Protein AF-D3Z1T8-F1 (afdb_monomer_lite)

InterPro domains:
  IPR011990 Tetratricopeptide-like helical domain superfamily [G3DSA:1.25.40.10] (44-116)
  IPR011990 Tetratricopeptide-like helical domain superfamily [SSF48452] (59-114)
  IPR019734 Tetratricopeptide repeat [PS50005] (59-92)
  IPR052658 Tetratricopeptide repeat-containing protein [PTHR15544] (3-116)

Foldseek 3Di:
DDDDDPPPPPPPDPDVVVVVVVVVVVVVVVVVPPPCPVPVVVVVVVVVVVVLVVLLVQLVVLQVVLVVCVVVVVLVVSLVSLVVSCVSPVPDPVSVVVNVVSVVVVVVVPPVVVPD

Structure (mmCIF, N/CA/C/O backbone):
data_AF-D3Z1T8-F1
#
_entry.id   AF-D3Z1T8-F1
#
loop_
_atom_site.group_PDB
_atom_site.id
_atom_site.type_symbol
_atom_site.label_atom_id
_atom_site.label_alt_id
_atom_site.label_comp_id
_atom_site.label_asym_id
_atom_site.label_entity_id
_atom_site.label_seq_id
_atom_site.pdbx_PDB_ins_code
_atom_site.Cartn_x
_atom_site.Cartn_y
_atom_site.Cartn_z
_atom_site.occupancy
_atom_site.B_iso_or_equiv
_atom_site.auth_seq_id
_atom_site.auth_comp_id
_atom_site.auth_asym_id
_atom_site.auth_atom_id
_atom_site.pdbx_PDB_model_num
ATOM 1 N N . MET A 1 1 ? -14.008 -36.337 31.245 1.00 48.38 1 MET A N 1
ATOM 2 C CA . MET A 1 1 ? -14.680 -35.022 31.165 1.00 48.38 1 MET A CA 1
ATOM 3 C C . MET A 1 1 ? -15.037 -34.591 32.579 1.00 48.38 1 MET A C 1
ATOM 5 O O . MET A 1 1 ? -15.851 -35.259 33.199 1.00 48.38 1 MET A O 1
ATOM 9 N N . ALA A 1 2 ? -14.378 -33.568 33.126 1.00 51.81 2 ALA A N 1
ATOM 10 C CA . ALA A 1 2 ? -14.682 -33.057 34.464 1.00 51.81 2 ALA A CA 1
ATOM 11 C C . ALA A 1 2 ? -15.662 -31.882 34.343 1.00 51.81 2 ALA A C 1
ATOM 13 O O . ALA A 1 2 ? -15.333 -30.862 33.743 1.00 51.81 2 ALA A O 1
ATOM 14 N N . SER A 1 3 ? -16.874 -32.035 34.873 1.00 56.19 3 SER A N 1
ATOM 15 C CA . SER A 1 3 ? -17.867 -30.963 34.952 1.00 56.19 3 SER A CA 1
ATOM 16 C C . SER A 1 3 ? -17.654 -30.158 36.233 1.00 56.19 3 SER A C 1
ATOM 18 O O . SER A 1 3 ? -17.830 -30.684 37.334 1.00 56.19 3 SER A O 1
ATOM 20 N N . PHE A 1 4 ? -17.308 -28.880 36.105 1.00 52.75 4 PHE A N 1
ATOM 21 C CA . PHE A 1 4 ? -17.314 -27.950 37.230 1.00 52.75 4 PHE A CA 1
ATOM 22 C C . PHE A 1 4 ? -18.750 -27.493 37.495 1.00 52.75 4 PHE A C 1
ATOM 24 O O . PHE A 1 4 ? -19.310 -26.689 36.757 1.00 52.75 4 PHE A O 1
ATOM 31 N N . GLY A 1 5 ? -19.364 -28.034 38.547 1.00 62.56 5 GLY A N 1
ATOM 32 C CA . GLY A 1 5 ? -20.648 -27.557 39.049 1.00 62.56 5 GLY A CA 1
ATOM 33 C C . GLY A 1 5 ? -20.426 -26.418 40.034 1.00 62.56 5 GLY A C 1
ATOM 34 O O . GLY A 1 5 ? -19.901 -26.646 41.125 1.00 62.56 5 GLY A O 1
ATOM 35 N N . TRP A 1 6 ? -20.835 -25.199 39.682 1.00 66.38 6 TRP A N 1
ATOM 36 C CA . TRP A 1 6 ? -20.937 -24.102 40.644 1.00 66.38 6 TRP A CA 1
ATOM 37 C C . TRP A 1 6 ? -21.966 -24.477 41.716 1.00 66.38 6 TRP A C 1
ATOM 39 O O . TRP A 1 6 ? -23.174 -24.312 41.539 1.00 66.38 6 TRP A O 1
ATOM 49 N N . LYS A 1 7 ? -21.496 -25.024 42.842 1.00 65.56 7 LYS A N 1
ATOM 50 C CA . LYS A 1 7 ? -22.326 -25.230 44.030 1.00 65.56 7 LYS A CA 1
ATOM 51 C C . LYS A 1 7 ? -22.727 -23.857 44.560 1.00 65.56 7 LYS A C 1
ATOM 53 O O . LYS A 1 7 ? -21.959 -23.214 45.269 1.00 65.56 7 LYS A O 1
ATOM 58 N N . ARG A 1 8 ? -23.934 -23.403 44.216 1.00 65.12 8 ARG A N 1
ATOM 59 C CA . ARG A 1 8 ? -24.526 -22.215 44.833 1.00 65.12 8 ARG A CA 1
ATOM 60 C C . ARG A 1 8 ? -24.718 -22.492 46.326 1.00 65.12 8 ARG A C 1
ATOM 62 O O . ARG A 1 8 ? -25.522 -23.341 46.705 1.00 65.12 8 ARG A O 1
ATOM 69 N N . ARG A 1 9 ? -23.962 -21.782 47.167 1.00 58.97 9 ARG A N 1
ATOM 70 C CA . ARG A 1 9 ? -24.149 -21.705 48.623 1.00 58.97 9 ARG A CA 1
ATOM 71 C C . ARG A 1 9 ? -25.405 -20.875 48.905 1.00 58.97 9 ARG A C 1
ATOM 73 O O . ARG A 1 9 ? -25.331 -19.704 49.248 1.00 58.97 9 ARG A O 1
ATOM 80 N N . ILE A 1 10 ? -26.577 -21.457 48.672 1.00 54.22 10 ILE A N 1
ATOM 81 C CA . ILE A 1 10 ? -27.859 -20.833 49.015 1.00 54.22 10 ILE A CA 1
ATOM 82 C C . ILE A 1 10 ? -28.083 -21.089 50.507 1.00 54.22 10 ILE A C 1
ATOM 84 O O . ILE A 1 10 ? -28.284 -22.233 50.904 1.00 54.22 10 ILE A O 1
ATOM 88 N N . GLY A 1 11 ? -28.002 -20.038 51.326 1.00 57.88 11 GLY A N 1
ATOM 89 C CA . GLY A 1 11 ? -28.337 -20.091 52.755 1.00 57.88 11 GLY A CA 1
ATOM 90 C C . GLY A 1 11 ? -27.230 -19.675 53.726 1.00 57.88 11 GLY A C 1
ATOM 91 O O . GLY A 1 11 ? -27.482 -19.631 54.929 1.00 57.88 11 GLY A O 1
ATOM 92 N N . GLU A 1 12 ? -26.030 -19.332 53.249 1.00 57.84 12 GLU A N 1
ATOM 93 C CA . GLU A 1 12 ? -25.062 -18.634 54.099 1.00 57.84 12 GLU A CA 1
ATOM 94 C C . GLU A 1 12 ? -25.574 -17.206 54.276 1.00 57.84 12 GLU A C 1
ATOM 96 O O . GLU A 1 12 ? -25.815 -16.498 53.299 1.00 57.84 12 GLU A O 1
ATOM 101 N N . LYS A 1 13 ? -25.891 -16.849 55.521 1.00 61.03 13 LYS A N 1
ATOM 102 C CA . LYS A 1 13 ? -26.580 -15.613 55.888 1.00 61.03 13 LYS A CA 1
ATOM 103 C C . LYS A 1 13 ? -25.718 -14.427 55.454 1.00 61.03 13 LYS A C 1
ATOM 105 O O . LYS A 1 13 ? -24.868 -13.986 56.218 1.00 61.03 13 LYS A O 1
ATOM 110 N N . VAL A 1 14 ? -25.936 -13.913 54.243 1.00 59.81 14 VAL A N 1
ATOM 111 C CA . VAL A 1 14 ? -25.482 -12.571 53.882 1.00 59.81 14 VAL A CA 1
ATOM 112 C C . VAL A 1 14 ? -26.149 -11.662 54.900 1.00 59.81 14 VAL A C 1
ATOM 114 O O . VAL A 1 14 ? -27.379 -11.598 54.975 1.00 59.81 14 VAL A O 1
ATOM 117 N N . SER A 1 15 ? -25.345 -11.077 55.782 1.00 63.75 15 SER A N 1
ATOM 118 C CA . SER A 1 15 ? -25.833 -10.214 56.844 1.00 63.75 15 SER A CA 1
ATOM 119 C C . SER A 1 15 ? -26.719 -9.157 56.199 1.00 63.75 15 SER A C 1
ATOM 121 O O . SER A 1 15 ? -26.287 -8.449 55.293 1.00 63.75 15 SER A O 1
ATOM 123 N N . LYS A 1 16 ? -27.972 -9.035 56.643 1.00 63.94 16 LYS A N 1
ATOM 124 C CA . LYS A 1 16 ? -28.885 -8.013 56.111 1.00 63.94 16 LYS A CA 1
ATOM 125 C C . LYS A 1 16 ? -28.249 -6.618 56.185 1.00 63.94 16 LYS A C 1
ATOM 127 O O . LYS A 1 16 ? -28.438 -5.822 55.282 1.00 63.94 16 LYS A O 1
ATOM 132 N N . ALA A 1 17 ? -27.406 -6.399 57.195 1.00 67.38 17 ALA A N 1
ATOM 133 C CA . ALA A 1 17 ? -26.567 -5.218 57.344 1.00 67.38 17 ALA A CA 1
ATOM 134 C C . ALA A 1 17 ? -25.536 -5.030 56.215 1.00 67.38 17 ALA A C 1
ATOM 136 O O . ALA A 1 17 ? -25.413 -3.921 55.721 1.00 67.38 17 ALA A O 1
ATOM 137 N N . THR A 1 18 ? -24.833 -6.074 55.761 1.00 67.19 18 THR A N 1
ATOM 138 C CA . THR A 1 18 ? -23.845 -5.941 54.672 1.00 67.19 18 THR A CA 1
ATOM 139 C C . THR A 1 18 ? -24.521 -5.785 53.314 1.00 67.19 18 THR A C 1
ATOM 141 O O . THR A 1 18 ? -24.029 -5.049 52.470 1.00 67.19 18 THR A O 1
ATOM 144 N N . SER A 1 19 ? -25.681 -6.423 53.114 1.00 67.44 19 SER A N 1
ATOM 145 C CA . SER A 1 19 ? -26.518 -6.178 51.929 1.00 67.44 19 SER A CA 1
ATOM 146 C C . SER A 1 19 ? -27.037 -4.739 51.904 1.00 67.44 19 SER A C 1
ATOM 148 O O . SER A 1 19 ? -26.967 -4.086 50.873 1.00 67.44 19 SER A O 1
ATOM 150 N N . GLN A 1 20 ? -27.509 -4.230 53.046 1.00 70.31 20 GLN A N 1
ATOM 151 C CA . GLN A 1 20 ? -28.002 -2.857 53.169 1.00 70.31 20 GLN A CA 1
ATOM 152 C C . GLN A 1 20 ? -26.884 -1.816 53.064 1.00 70.31 20 GLN A C 1
ATOM 154 O O . GLN A 1 20 ? -27.119 -0.752 52.512 1.00 70.31 20 GLN A O 1
ATOM 159 N N . GLN A 1 21 ? -25.678 -2.111 53.559 1.00 71.44 21 GLN A N 1
ATOM 160 C CA . GLN A 1 21 ? -24.505 -1.252 53.376 1.00 71.44 21 GLN A CA 1
ATOM 161 C C . GLN A 1 21 ? -24.127 -1.143 51.900 1.00 71.44 21 GLN A C 1
ATOM 163 O O . GLN A 1 21 ? -23.946 -0.035 51.417 1.00 71.44 21 GLN A O 1
ATOM 168 N N . PHE A 1 22 ? -24.104 -2.262 51.173 1.00 68.38 22 PHE A N 1
ATOM 169 C CA . PHE A 1 22 ? -23.840 -2.251 49.735 1.00 68.38 22 PHE A CA 1
ATOM 170 C C . PHE A 1 22 ? -24.934 -1.508 48.949 1.00 68.38 22 PHE A C 1
ATOM 172 O O . PHE A 1 22 ? -24.634 -0.748 48.035 1.00 68.38 22 PHE A O 1
ATOM 179 N N . GLU A 1 23 ? -26.206 -1.690 49.319 1.00 67.12 23 GLU A N 1
ATOM 180 C CA . GLU A 1 23 ? -27.327 -0.949 48.723 1.00 67.12 23 GLU A CA 1
ATOM 181 C C . GLU A 1 23 ? -27.271 0.556 49.031 1.00 67.12 23 GLU A C 1
ATOM 183 O O . GLU A 1 23 ? -27.609 1.357 48.165 1.00 67.12 23 GLU A O 1
ATOM 188 N N . ALA A 1 24 ? -26.837 0.946 50.234 1.00 65.56 24 ALA A N 1
ATOM 189 C CA . ALA A 1 24 ? -26.699 2.344 50.635 1.00 65.56 24 ALA A CA 1
ATOM 190 C C . ALA A 1 24 ? -25.496 3.026 49.965 1.00 65.56 24 ALA A C 1
ATOM 192 O O . ALA A 1 24 ? -25.642 4.133 49.458 1.00 65.56 24 ALA A O 1
ATOM 193 N N . GLU A 1 25 ? -24.341 2.357 49.893 1.00 61.91 25 GLU A N 1
ATOM 194 C CA . GLU A 1 25 ? -23.161 2.857 49.172 1.00 61.91 25 GLU A CA 1
ATOM 195 C C . GLU A 1 25 ? -23.441 3.003 47.667 1.00 61.91 25 GLU A C 1
ATOM 197 O O . GLU A 1 25 ? -23.046 3.992 47.059 1.00 61.91 25 GLU A O 1
ATOM 202 N N . ALA A 1 26 ? -24.200 2.077 47.069 1.00 60.38 26 ALA A N 1
ATOM 203 C CA . ALA A 1 26 ? -24.605 2.165 45.664 1.00 60.38 26 ALA A CA 1
ATOM 204 C C . ALA A 1 26 ? -25.691 3.226 45.392 1.00 60.38 26 ALA A C 1
ATOM 206 O O . ALA A 1 26 ? -25.879 3.639 44.245 1.00 60.38 26 ALA A O 1
ATOM 207 N N . ALA A 1 27 ? -26.447 3.637 46.414 1.00 58.69 27 ALA A N 1
ATOM 208 C CA . ALA A 1 27 ? -27.430 4.711 46.299 1.00 58.69 27 ALA A CA 1
ATOM 209 C C . ALA A 1 27 ? -26.770 6.098 46.366 1.00 58.69 27 ALA A C 1
ATOM 211 O O . ALA A 1 27 ? -27.208 6.995 45.653 1.00 58.69 27 ALA A O 1
ATOM 212 N N . ASP A 1 28 ? -25.696 6.250 47.147 1.00 53.09 28 ASP A N 1
ATOM 213 C CA . ASP A 1 28 ? -24.957 7.514 47.299 1.00 53.09 28 ASP A CA 1
ATOM 214 C C . ASP A 1 28 ? -24.170 7.897 46.025 1.00 53.09 28 ASP A C 1
ATOM 216 O O . ASP A 1 28 ? -24.003 9.073 45.714 1.00 53.09 28 ASP A O 1
ATOM 220 N N . GLU A 1 29 ? -23.774 6.919 45.200 1.00 54.31 29 GLU A N 1
ATOM 221 C CA . GLU A 1 29 ? -23.176 7.178 43.875 1.00 54.31 29 GLU A CA 1
ATOM 222 C C . GLU A 1 29 ? -24.199 7.624 42.812 1.00 54.31 29 GLU A C 1
ATOM 224 O O . GLU A 1 29 ? -23.823 8.098 41.735 1.00 54.31 29 GLU A O 1
ATOM 229 N N . LYS A 1 30 ? -25.503 7.479 43.079 1.00 49.69 30 LYS A N 1
ATOM 230 C CA . LYS A 1 30 ? -26.547 7.627 42.055 1.00 49.69 30 LYS A CA 1
ATOM 231 C C . LYS A 1 30 ? -27.025 9.064 41.843 1.00 49.69 30 LYS A C 1
ATOM 233 O O . LYS A 1 30 ? -27.563 9.354 40.778 1.00 49.69 30 LYS A O 1
ATOM 238 N N . ASP A 1 31 ? -26.768 9.965 42.789 1.00 41.94 31 ASP A N 1
ATOM 239 C CA . ASP A 1 31 ? -27.175 11.377 42.699 1.00 41.94 31 ASP A CA 1
ATOM 240 C C . ASP A 1 31 ? -26.160 12.280 41.963 1.00 41.94 31 ASP A C 1
ATOM 242 O O . ASP A 1 31 ? -26.424 13.460 41.738 1.00 41.94 31 ASP A O 1
ATOM 246 N N . ALA A 1 32 ? -25.018 11.742 41.513 1.00 46.16 32 ALA A N 1
ATOM 247 C CA . ALA A 1 32 ? -24.027 12.488 40.721 1.00 46.16 32 ALA A CA 1
ATOM 248 C C . ALA A 1 32 ? -23.993 12.110 39.224 1.00 46.16 32 ALA A C 1
ATOM 250 O O . ALA A 1 32 ? -23.260 12.728 38.451 1.00 46.16 32 ALA A O 1
ATOM 251 N N . ALA A 1 33 ? -24.767 11.108 38.796 1.00 47.06 33 ALA A N 1
ATOM 252 C CA . ALA A 1 33 ? -24.544 10.426 37.519 1.00 47.06 33 ALA A CA 1
ATOM 253 C C . ALA A 1 33 ? -25.458 10.853 36.352 1.00 47.06 33 ALA A C 1
ATOM 255 O O . ALA A 1 33 ? -25.295 10.338 35.251 1.00 47.06 33 ALA A O 1
ATOM 256 N N . GLU A 1 34 ? -26.388 11.802 36.508 1.00 47.16 34 GLU A N 1
ATOM 257 C CA . GLU A 1 34 ? -27.345 12.111 35.421 1.00 47.16 34 GLU A CA 1
ATOM 258 C C . GLU A 1 34 ? -26.807 13.021 34.292 1.00 47.16 34 GLU A C 1
ATOM 260 O O . GLU A 1 34 ? -27.549 13.360 33.374 1.00 47.16 34 GLU A O 1
ATOM 265 N N . ASN A 1 35 ? -25.517 13.389 34.279 1.00 49.16 35 ASN A N 1
ATOM 266 C CA . ASN A 1 35 ? -24.942 14.218 33.200 1.00 49.16 35 ASN A CA 1
ATOM 267 C C . ASN A 1 35 ? -23.697 13.639 32.491 1.00 49.16 35 ASN A C 1
ATOM 269 O O . ASN A 1 35 ? -23.186 14.276 31.568 1.00 49.16 35 ASN A O 1
ATOM 273 N N . GLU A 1 36 ? -23.215 12.440 32.840 1.00 50.19 36 GLU A N 1
ATOM 274 C CA . GLU A 1 36 ? -21.974 11.872 32.266 1.00 50.19 36 GLU A CA 1
ATOM 275 C C . GLU A 1 36 ? -22.164 10.651 31.346 1.00 50.19 36 GLU A C 1
ATOM 277 O O . GLU A 1 36 ? -21.205 10.192 30.719 1.00 50.19 36 GLU A O 1
ATOM 282 N N . ASP A 1 37 ? -23.392 10.164 31.153 1.00 48.91 37 ASP A N 1
ATOM 283 C CA . ASP A 1 37 ? -23.655 8.983 30.312 1.00 48.91 37 ASP A CA 1
ATOM 284 C C . ASP A 1 37 ? -23.414 9.217 28.805 1.00 48.91 37 ASP A C 1
ATOM 286 O O . ASP A 1 37 ? -23.109 8.292 28.047 1.00 48.91 37 ASP A O 1
ATOM 290 N N . GLY A 1 38 ? -23.455 10.472 28.343 1.00 52.66 38 GLY A N 1
ATOM 291 C CA . GLY A 1 38 ? -23.153 10.832 26.950 1.00 52.66 38 GLY A CA 1
ATOM 292 C C . GLY A 1 38 ? -21.655 10.918 26.622 1.00 52.66 38 GLY A C 1
ATOM 293 O O . GLY A 1 38 ? -21.268 10.874 25.449 1.00 52.66 38 GLY A O 1
ATOM 294 N N . ASN A 1 39 ? -20.794 11.032 27.639 1.00 58.78 39 ASN A N 1
ATOM 295 C CA . ASN A 1 39 ? -19.370 11.321 27.463 1.00 58.78 39 ASN A CA 1
ATOM 296 C C . ASN A 1 39 ? -18.554 10.066 27.102 1.00 58.78 39 ASN A C 1
ATOM 298 O O . ASN A 1 39 ? -17.622 10.134 26.302 1.00 58.78 39 ASN A O 1
ATOM 302 N N . TRP A 1 40 ? -18.937 8.886 27.597 1.00 59.94 40 TRP A N 1
ATOM 303 C CA . TRP A 1 40 ? -18.223 7.626 27.336 1.00 59.94 40 TRP A CA 1
ATOM 304 C C . TRP A 1 40 ? -18.366 7.121 25.896 1.00 59.94 40 TRP A C 1
ATOM 306 O O . TRP A 1 40 ? -17.402 6.627 25.296 1.00 59.94 40 TRP A O 1
ATOM 316 N N . LEU A 1 41 ? -19.548 7.289 25.301 1.00 61.38 41 LEU A N 1
ATOM 317 C CA . LEU A 1 41 ? -19.794 6.992 23.887 1.00 61.38 41 LEU A CA 1
ATOM 318 C C . LEU A 1 41 ? -18.993 7.930 22.981 1.00 61.38 41 LEU A C 1
ATOM 320 O O . LEU A 1 41 ? -18.391 7.484 22.006 1.00 61.38 41 LEU A O 1
ATOM 324 N N . GLN A 1 42 ? -18.905 9.216 23.330 1.00 64.12 42 GLN A N 1
ATOM 325 C CA . GLN A 1 42 ? -18.061 10.151 22.590 1.00 64.12 42 GLN A CA 1
ATOM 326 C C . GLN A 1 42 ? -16.569 9.891 22.799 1.00 64.12 42 GLN A C 1
ATOM 328 O O . GLN A 1 42 ? -15.818 9.931 21.832 1.00 64.12 42 GLN A O 1
ATOM 333 N N . ALA A 1 43 ? -16.119 9.572 24.012 1.00 63.78 43 ALA A N 1
ATOM 334 C CA . ALA A 1 43 ? -14.719 9.261 24.291 1.00 63.78 43 ALA A CA 1
ATOM 335 C C . ALA A 1 43 ? -14.262 7.969 23.590 1.00 63.78 43 ALA A C 1
ATOM 337 O O . ALA A 1 43 ? -13.161 7.909 23.043 1.00 63.78 43 ALA A O 1
ATOM 338 N N . SER A 1 44 ? -15.108 6.935 23.557 1.00 66.62 44 SER A N 1
ATOM 339 C CA . SER A 1 44 ? -14.843 5.706 22.795 1.00 66.62 44 SER A CA 1
ATOM 340 C C . SER A 1 44 ? -14.880 5.940 21.282 1.00 66.62 44 SER A C 1
ATOM 342 O O . SER A 1 44 ? -14.002 5.442 20.576 1.00 66.62 44 SER A O 1
ATOM 344 N N . LYS A 1 45 ? -15.818 6.756 20.786 1.00 66.56 45 LYS A N 1
ATOM 345 C CA . LYS A 1 45 ? -15.877 7.169 19.378 1.00 66.56 45 LYS A CA 1
ATOM 346 C C . LYS A 1 45 ? -14.644 7.974 18.964 1.00 66.56 45 LYS A C 1
ATOM 348 O O . LYS A 1 45 ? -14.011 7.605 17.984 1.00 66.56 45 LYS A O 1
ATOM 353 N N . ARG A 1 46 ? -14.230 8.968 19.756 1.00 59.09 46 ARG A N 1
ATOM 354 C CA . ARG A 1 46 ? -13.000 9.748 19.535 1.00 59.09 46 ARG A CA 1
ATOM 355 C C . ARG A 1 46 ? -11.760 8.861 19.553 1.00 59.09 46 ARG A C 1
ATOM 357 O O . ARG A 1 46 ? -10.908 9.015 18.693 1.00 59.09 46 ARG A O 1
ATOM 364 N N . ARG A 1 47 ? -11.669 7.890 20.472 1.00 62.47 47 ARG A N 1
ATOM 365 C CA . ARG A 1 47 ? -10.572 6.900 20.474 1.00 62.47 47 ARG A CA 1
ATOM 366 C C . ARG A 1 47 ? -10.556 6.035 19.214 1.00 62.47 47 ARG A C 1
ATOM 368 O O . ARG A 1 47 ? -9.490 5.725 18.698 1.00 62.47 47 ARG A O 1
ATOM 375 N N . LYS A 1 48 ? -11.723 5.628 18.714 1.00 66.31 48 LYS A N 1
ATOM 376 C CA . LYS A 1 48 ? -11.823 4.880 17.456 1.00 66.31 48 LYS A CA 1
ATOM 377 C C . LYS A 1 48 ? -11.441 5.752 16.257 1.00 66.31 48 LYS A C 1
ATOM 379 O O . LYS A 1 48 ? -10.730 5.278 15.378 1.00 66.31 48 LYS A O 1
ATOM 384 N N . GLU A 1 49 ? -11.876 7.008 16.242 1.00 62.34 49 GLU A N 1
ATOM 385 C CA . GLU A 1 49 ? -11.544 7.991 15.208 1.00 62.34 49 GLU A CA 1
ATOM 386 C C . GLU A 1 49 ? -10.042 8.284 15.178 1.00 62.34 49 GLU A C 1
ATOM 388 O O . GLU A 1 49 ? -9.448 8.189 14.113 1.00 62.34 49 GLU A O 1
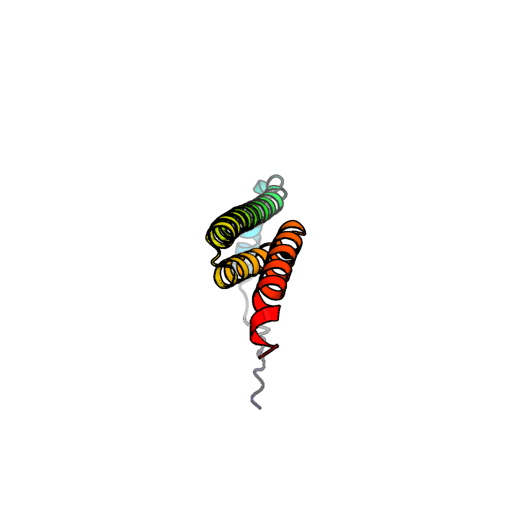ATOM 393 N N . THR A 1 50 ? -9.389 8.511 16.323 1.00 63.56 50 THR A N 1
ATOM 394 C CA . THR A 1 50 ? -7.937 8.762 16.371 1.00 63.56 50 THR A CA 1
ATOM 395 C C . THR A 1 50 ? -7.113 7.558 15.918 1.00 63.56 50 THR A C 1
ATOM 397 O O . THR A 1 50 ? -6.119 7.723 15.211 1.00 63.56 50 THR A O 1
ATOM 400 N N . LEU A 1 51 ? -7.533 6.338 16.268 1.00 67.06 51 LEU A N 1
ATOM 401 C CA . LEU A 1 51 ? -6.905 5.114 15.760 1.00 67.06 51 LEU A CA 1
ATOM 402 C C . LEU A 1 51 ? -7.092 4.978 14.241 1.00 67.06 51 LEU A C 1
ATOM 404 O O . LEU A 1 51 ? -6.155 4.615 13.532 1.00 67.06 51 LEU A O 1
ATOM 408 N N . GLN A 1 52 ? -8.277 5.318 13.730 1.00 69.56 52 GLN A N 1
ATOM 409 C CA . GLN A 1 52 ? -8.573 5.295 12.299 1.00 69.56 52 GLN A CA 1
ATOM 410 C C . GLN A 1 52 ? -7.795 6.376 11.529 1.00 69.56 52 GLN A C 1
ATOM 412 O O . GLN A 1 52 ? -7.348 6.124 10.410 1.00 69.56 52 GLN A O 1
ATOM 417 N N . GLU A 1 53 ? -7.588 7.548 12.130 1.00 74.19 53 GLU A N 1
ATOM 418 C CA . GLU A 1 53 ? -6.745 8.633 11.615 1.00 74.19 53 GLU A CA 1
ATOM 419 C C . GLU A 1 53 ? -5.294 8.159 11.448 1.00 74.19 53 GLU A C 1
ATOM 421 O O . GLU A 1 53 ? -4.695 8.344 10.389 1.00 74.19 53 GLU A O 1
ATOM 426 N N . GLY A 1 54 ? -4.752 7.464 12.455 1.00 83.69 54 GLY A N 1
ATOM 427 C CA . GLY A 1 54 ? -3.395 6.916 12.419 1.00 83.69 54 GLY A CA 1
ATOM 428 C C . GLY A 1 54 ? -3.208 5.847 11.339 1.00 83.69 54 GLY A C 1
ATOM 429 O O . GLY A 1 54 ? -2.207 5.863 10.622 1.00 83.69 54 GLY A O 1
ATOM 430 N N . CYS A 1 55 ? -4.187 4.953 11.160 1.00 84.31 55 CYS A N 1
ATOM 431 C CA . CYS A 1 55 ? -4.164 3.963 10.078 1.00 84.31 55 CYS A CA 1
ATOM 432 C C . CYS A 1 55 ? -4.173 4.624 8.693 1.00 84.31 55 CYS A C 1
ATOM 434 O O . CYS A 1 55 ? -3.413 4.208 7.820 1.00 84.31 55 CYS A O 1
ATOM 436 N N . LYS A 1 56 ? -4.983 5.675 8.499 1.00 87.38 56 LYS A N 1
ATOM 437 C CA . LYS A 1 56 ? -5.025 6.435 7.239 1.00 87.38 56 LYS A CA 1
ATOM 438 C C . LYS A 1 56 ? -3.706 7.150 6.963 1.00 87.38 56 LYS A C 1
ATOM 440 O O . LYS A 1 56 ? -3.181 7.038 5.862 1.00 87.38 56 LYS A O 1
ATOM 445 N N . GLN A 1 57 ? -3.148 7.840 7.957 1.00 91.00 57 GLN A N 1
ATOM 446 C CA . GLN A 1 57 ? -1.871 8.546 7.813 1.00 91.00 57 GLN A CA 1
ATOM 447 C C . GLN A 1 57 ? -0.725 7.581 7.500 1.00 91.00 57 GLN A C 1
ATOM 449 O O . GLN A 1 57 ? 0.071 7.838 6.602 1.00 91.00 57 GLN A O 1
ATOM 454 N N . ARG A 1 58 ? -0.664 6.441 8.196 1.00 92.06 58 ARG A N 1
ATOM 455 C CA . ARG A 1 58 ? 0.351 5.414 7.943 1.00 92.06 58 ARG A CA 1
ATOM 456 C C . ARG A 1 58 ? 0.192 4.770 6.566 1.00 92.06 58 ARG A C 1
ATOM 458 O O . ARG A 1 58 ? 1.191 4.546 5.893 1.00 92.06 58 ARG A O 1
ATOM 465 N N . SER A 1 59 ? -1.042 4.504 6.139 1.00 93.88 59 SER A N 1
ATOM 466 C CA . SER A 1 59 ? -1.314 4.013 4.785 1.00 93.88 59 SER A CA 1
ATOM 467 C C . SER A 1 59 ? -0.848 5.011 3.721 1.00 93.88 59 SER A C 1
ATOM 469 O O . SER A 1 59 ? -0.153 4.634 2.782 1.00 93.88 59 SER A O 1
ATOM 471 N N . GLN A 1 60 ? -1.131 6.301 3.921 1.00 93.62 60 GLN A N 1
ATOM 472 C CA . GLN A 1 60 ? -0.690 7.358 3.015 1.00 93.62 60 GLN A CA 1
ATOM 473 C C . GLN A 1 60 ? 0.843 7.449 2.933 1.00 93.62 60 GLN A C 1
ATOM 475 O O . GLN A 1 60 ? 1.388 7.551 1.841 1.00 93.62 60 GLN A O 1
ATOM 480 N N . GLN A 1 61 ? 1.555 7.327 4.057 1.00 95.69 61 GLN A N 1
ATOM 481 C CA . GLN A 1 61 ? 3.025 7.286 4.051 1.00 95.69 61 GLN A CA 1
ATOM 482 C C . GLN A 1 61 ? 3.564 6.091 3.254 1.00 95.69 61 GLN A C 1
ATOM 484 O O . GLN A 1 61 ? 4.440 6.256 2.411 1.00 95.69 61 GLN A O 1
ATOM 489 N N . LEU A 1 62 ? 3.008 4.894 3.469 1.00 96.06 62 LEU A N 1
ATOM 490 C CA . LEU A 1 62 ? 3.397 3.688 2.728 1.00 96.06 62 LEU A CA 1
ATOM 491 C C . LEU A 1 62 ? 3.100 3.807 1.226 1.00 96.06 62 LEU A C 1
ATOM 493 O O . LEU A 1 62 ? 3.879 3.332 0.399 1.00 96.06 62 LEU A O 1
ATOM 497 N N . LYS A 1 63 ? 1.994 4.466 0.868 1.00 95.12 63 LYS A N 1
ATOM 498 C CA . LYS A 1 63 ? 1.647 4.790 -0.517 1.00 95.12 63 LYS A CA 1
ATOM 499 C C . LYS A 1 63 ? 2.715 5.662 -1.173 1.00 95.12 63 LYS A C 1
ATOM 501 O O . LYS A 1 63 ? 3.181 5.317 -2.262 1.00 95.12 63 LYS A O 1
ATOM 506 N N . ASP A 1 64 ? 3.109 6.743 -0.505 1.00 95.81 64 ASP A N 1
ATOM 507 C CA . ASP A 1 64 ? 4.101 7.694 -1.009 1.00 95.81 64 ASP A CA 1
ATOM 508 C C . ASP A 1 64 ? 5.501 7.055 -1.086 1.00 95.81 64 ASP A C 1
ATOM 510 O O . ASP A 1 64 ? 6.201 7.209 -2.086 1.00 95.81 64 ASP A O 1
ATOM 514 N N . GLU A 1 65 ? 5.888 6.246 -0.092 1.00 96.12 65 GLU A N 1
ATOM 515 C CA . GLU A 1 65 ? 7.119 5.439 -0.137 1.00 96.12 65 GLU A CA 1
ATOM 516 C C . GLU A 1 65 ? 7.124 4.469 -1.325 1.00 96.12 65 GLU A C 1
ATOM 518 O O . GLU A 1 65 ? 8.116 4.363 -2.050 1.00 96.12 65 GLU A O 1
ATOM 523 N N . GLY A 1 66 ? 6.012 3.763 -1.553 1.00 96.00 66 GLY A N 1
ATOM 524 C CA . GLY A 1 66 ? 5.878 2.865 -2.695 1.00 96.00 66 GLY A CA 1
ATOM 525 C C . GLY A 1 66 ? 5.955 3.611 -4.032 1.00 96.00 66 GLY A C 1
ATOM 526 O O . GLY A 1 66 ? 6.592 3.120 -4.962 1.00 96.00 66 GLY A O 1
ATOM 527 N N . ALA A 1 67 ? 5.401 4.827 -4.115 1.00 95.00 67 ALA A N 1
ATOM 528 C CA . ALA A 1 67 ? 5.529 5.692 -5.291 1.00 95.00 67 ALA A CA 1
ATOM 529 C C . ALA A 1 67 ? 6.996 6.027 -5.588 1.00 95.00 67 ALA A C 1
ATOM 531 O O . ALA A 1 67 ? 7.470 5.792 -6.699 1.00 95.00 67 ALA A O 1
ATOM 532 N N . GLN A 1 68 ? 7.745 6.468 -4.575 1.00 96.38 68 GLN A N 1
ATOM 533 C CA . GLN A 1 68 ? 9.173 6.766 -4.712 1.00 96.38 68 GLN A CA 1
ATOM 534 C C . GLN A 1 68 ? 9.986 5.526 -5.118 1.00 96.38 68 GLN A C 1
ATOM 536 O O . GLN A 1 68 ? 10.918 5.610 -5.920 1.00 96.38 68 GLN A O 1
ATOM 541 N N . LEU A 1 69 ? 9.652 4.343 -4.594 1.00 95.12 69 LEU A N 1
ATOM 542 C CA . LEU A 1 69 ? 10.303 3.092 -4.999 1.00 95.12 69 LEU A CA 1
ATOM 543 C C . LEU A 1 69 ? 9.999 2.733 -6.461 1.00 95.12 69 LEU A C 1
ATOM 545 O O . LEU A 1 69 ? 10.897 2.269 -7.171 1.00 95.12 69 LEU A O 1
ATOM 549 N N . ALA A 1 70 ? 8.770 2.969 -6.925 1.00 92.75 70 ALA A N 1
ATOM 550 C CA . ALA A 1 70 ? 8.376 2.740 -8.312 1.00 92.75 70 ALA A CA 1
ATOM 551 C C . ALA A 1 70 ? 9.107 3.688 -9.275 1.00 92.75 70 ALA A C 1
ATOM 553 O O . ALA A 1 70 ? 9.613 3.232 -10.302 1.00 92.75 70 ALA A O 1
ATOM 554 N N . GLU A 1 71 ? 9.247 4.968 -8.918 1.00 91.81 71 GLU A N 1
ATOM 555 C CA . GLU A 1 71 ? 10.051 5.946 -9.669 1.00 91.81 71 GLU A CA 1
ATOM 556 C C . GLU A 1 71 ? 11.521 5.514 -9.780 1.00 91.81 71 GLU A C 1
ATOM 558 O O . GLU A 1 71 ? 12.133 5.605 -10.845 1.00 91.81 71 GLU A O 1
ATOM 563 N N . ASN A 1 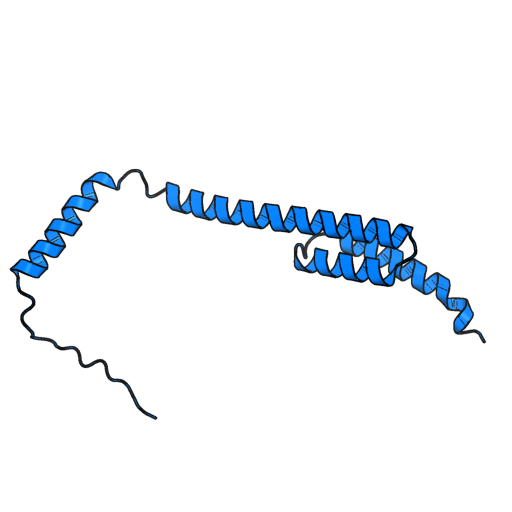72 ? 12.063 4.922 -8.713 1.00 93.94 72 ASN A N 1
ATOM 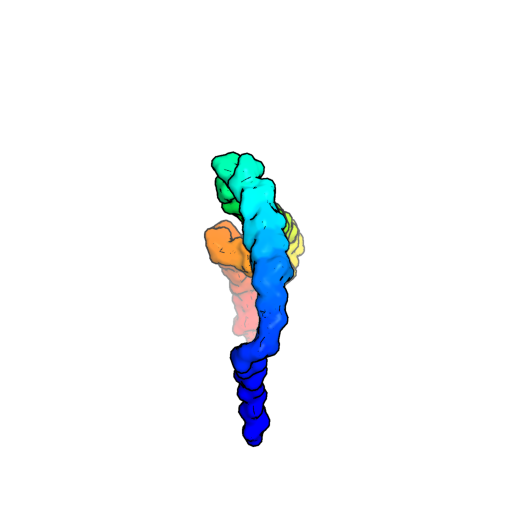564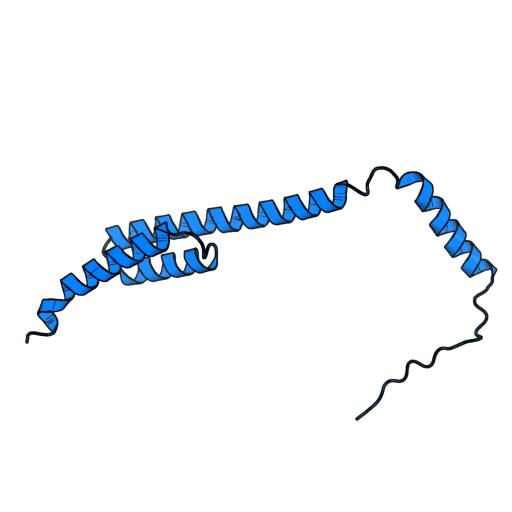 C CA . ASN A 1 72 ? 13.407 4.341 -8.687 1.00 93.94 72 ASN A CA 1
ATOM 565 C C . ASN A 1 72 ? 13.522 2.987 -9.422 1.00 93.94 72 ASN A C 1
ATOM 567 O O . ASN A 1 72 ? 14.538 2.301 -9.294 1.00 93.94 72 ASN A O 1
ATOM 571 N N . LYS A 1 73 ? 12.496 2.568 -10.177 1.00 89.31 73 LYS A N 1
ATOM 572 C CA . LYS A 1 73 ? 12.401 1.275 -10.886 1.00 89.31 73 LYS A CA 1
ATOM 573 C C . LYS A 1 73 ? 12.470 0.040 -9.977 1.00 89.31 73 LYS A C 1
ATOM 575 O O . LYS A 1 73 ? 12.608 -1.086 -10.457 1.00 89.31 73 LYS A O 1
ATOM 580 N N . ARG A 1 74 ? 12.326 0.209 -8.658 1.00 93.00 74 ARG A N 1
ATOM 581 C CA . ARG A 1 74 ? 12.269 -0.881 -7.667 1.00 93.00 74 ARG A CA 1
ATOM 582 C C . ARG A 1 74 ? 10.834 -1.384 -7.527 1.00 93.00 74 ARG A C 1
ATOM 584 O O . ARG A 1 74 ? 10.247 -1.394 -6.449 1.00 93.00 74 ARG A O 1
ATOM 591 N N . TYR A 1 75 ? 10.270 -1.833 -8.644 1.00 91.12 75 TYR A N 1
ATOM 592 C CA . TYR A 1 75 ? 8.849 -2.164 -8.769 1.00 91.12 75 TYR A CA 1
ATOM 593 C C . TYR A 1 75 ? 8.366 -3.244 -7.790 1.00 91.12 75 TYR A C 1
ATOM 595 O O . TYR A 1 75 ? 7.268 -3.143 -7.254 1.00 91.12 75 TYR A O 1
ATOM 603 N N . LYS A 1 76 ? 9.188 -4.263 -7.508 1.00 90.38 76 LYS A N 1
ATOM 604 C CA . LYS A 1 76 ? 8.826 -5.336 -6.564 1.00 90.38 76 LYS A CA 1
ATOM 605 C C . LYS A 1 76 ? 8.645 -4.820 -5.135 1.00 90.38 76 LYS A C 1
ATOM 607 O O . LYS A 1 76 ? 7.723 -5.244 -4.450 1.00 90.38 76 LYS A O 1
ATOM 612 N N . GLU A 1 77 ? 9.507 -3.908 -4.700 1.00 94.00 77 GLU A N 1
ATOM 613 C CA . GLU A 1 77 ? 9.446 -3.328 -3.355 1.00 94.00 77 GLU A CA 1
ATOM 614 C C . GLU A 1 77 ? 8.322 -2.298 -3.241 1.00 94.00 77 GLU A C 1
ATOM 616 O O . GLU A 1 77 ? 7.630 -2.258 -2.228 1.00 94.00 77 GLU A O 1
ATOM 621 N N . ALA A 1 78 ? 8.081 -1.526 -4.307 1.00 95.25 78 ALA A N 1
ATOM 622 C CA . ALA A 1 78 ? 6.926 -0.636 -4.395 1.00 95.25 78 ALA A CA 1
ATOM 623 C C . ALA A 1 78 ? 5.611 -1.399 -4.177 1.00 95.25 78 ALA A C 1
ATOM 625 O O . ALA A 1 78 ? 4.788 -1.003 -3.355 1.00 95.25 78 ALA A O 1
ATOM 626 N N . ILE A 1 79 ? 5.457 -2.548 -4.846 1.00 93.69 79 ILE A N 1
ATOM 627 C CA . ILE A 1 79 ? 4.282 -3.413 -4.690 1.00 93.69 79 ILE A CA 1
ATOM 628 C C . ILE A 1 79 ? 4.132 -3.902 -3.243 1.00 93.69 79 ILE A C 1
ATOM 630 O O . ILE A 1 79 ? 3.022 -3.882 -2.720 1.00 93.69 79 ILE A O 1
ATOM 634 N N . GLN A 1 80 ? 5.226 -4.298 -2.583 1.00 95.12 80 GLN A N 1
ATOM 635 C CA . GLN A 1 80 ? 5.181 -4.730 -1.180 1.00 95.12 80 GLN A CA 1
ATOM 636 C C . GLN A 1 80 ? 4.686 -3.610 -0.256 1.00 95.12 80 GLN A C 1
ATOM 638 O O . GLN A 1 80 ? 3.807 -3.844 0.571 1.00 95.12 80 GLN A O 1
ATOM 643 N N . LYS A 1 81 ? 5.186 -2.382 -0.434 1.00 96.06 81 LYS A N 1
ATOM 644 C CA . LYS A 1 81 ? 4.747 -1.217 0.351 1.00 96.06 81 LYS A CA 1
ATOM 645 C C . LYS A 1 81 ? 3.277 -0.879 0.125 1.00 96.06 81 LYS A C 1
ATOM 647 O O . LYS A 1 81 ? 2.561 -0.577 1.078 1.00 96.06 81 LYS A O 1
ATOM 652 N N . TRP A 1 82 ? 2.800 -0.982 -1.112 1.00 95.94 82 TRP A N 1
ATOM 653 C CA . TRP A 1 82 ? 1.383 -0.789 -1.420 1.00 95.94 82 TRP A CA 1
ATOM 654 C C . TRP A 1 82 ? 0.494 -1.899 -0.858 1.00 95.94 82 TRP A C 1
ATOM 656 O O . TRP A 1 82 ? -0.619 -1.613 -0.426 1.00 95.94 82 TRP A O 1
ATOM 666 N N . ASP A 1 83 ? 0.979 -3.139 -0.788 1.00 94.62 83 ASP A N 1
ATOM 667 C CA . ASP A 1 83 ? 0.253 -4.235 -0.140 1.00 94.62 83 ASP A CA 1
ATOM 668 C C . ASP A 1 83 ? 0.128 -4.023 1.376 1.00 94.62 83 ASP A C 1
ATOM 670 O O . ASP A 1 83 ? -0.941 -4.258 1.941 1.00 94.62 83 ASP A O 1
ATOM 674 N N . GLU A 1 84 ? 1.168 -3.506 2.035 1.00 95.06 84 GLU A N 1
ATOM 675 C CA . GLU A 1 84 ? 1.088 -3.084 3.441 1.00 95.06 84 GLU A CA 1
ATOM 676 C C . GLU A 1 84 ? 0.090 -1.930 3.636 1.00 95.06 84 GLU A C 1
ATOM 678 O O . GLU A 1 84 ? -0.702 -1.942 4.582 1.00 95.06 84 GLU A O 1
ATOM 683 N N . ALA A 1 85 ? 0.072 -0.954 2.724 1.00 95.00 85 ALA A N 1
ATOM 684 C CA . ALA A 1 85 ? -0.892 0.145 2.752 1.00 95.00 85 ALA A CA 1
ATOM 685 C C . ALA A 1 85 ? -2.342 -0.358 2.580 1.00 95.00 85 ALA A C 1
ATOM 687 O O . ALA A 1 85 ? -3.240 0.048 3.320 1.00 95.00 85 ALA A O 1
ATOM 688 N N . LEU A 1 86 ? -2.569 -1.322 1.681 1.00 93.56 86 LEU A N 1
ATOM 689 C CA . LEU A 1 86 ? -3.875 -1.954 1.462 1.00 93.56 86 LEU A CA 1
ATOM 690 C C . LEU A 1 86 ? -4.370 -2.753 2.676 1.00 93.56 86 LEU A C 1
ATOM 692 O O . LEU A 1 86 ? -5.576 -2.808 2.909 1.00 93.56 86 LEU A O 1
ATOM 696 N N . GLN A 1 87 ? -3.476 -3.332 3.485 1.00 92.00 87 GLN A N 1
ATOM 697 C CA . GLN A 1 87 ? -3.874 -3.976 4.746 1.00 92.00 87 GLN A CA 1
ATOM 698 C C . GLN A 1 87 ? -4.437 -2.970 5.759 1.00 92.00 87 GLN A C 1
ATOM 700 O O . GLN A 1 87 ? -5.320 -3.315 6.544 1.00 92.00 87 GLN A O 1
ATOM 705 N N . LEU A 1 88 ? -3.949 -1.725 5.741 1.00 91.44 88 LEU A N 1
ATOM 706 C CA . LEU A 1 88 ? -4.434 -0.651 6.610 1.00 91.44 88 LEU A CA 1
ATOM 707 C C . LEU A 1 88 ? -5.700 0.012 6.050 1.00 91.44 88 LEU A C 1
ATOM 709 O O . LEU A 1 88 ? -6.609 0.353 6.810 1.00 91.44 88 LEU A O 1
ATOM 713 N N . THR A 1 89 ? -5.769 0.193 4.730 1.00 89.25 89 THR A N 1
ATOM 714 C CA . THR A 1 89 ? -6.902 0.810 4.027 1.00 89.25 89 THR A CA 1
ATOM 715 C C . THR A 1 89 ? -7.302 -0.013 2.796 1.00 89.25 89 THR A C 1
ATOM 717 O O . THR A 1 89 ? -6.952 0.348 1.671 1.00 89.25 89 THR A O 1
ATOM 720 N N . PRO A 1 90 ? -8.102 -1.079 2.969 1.00 88.56 90 PRO A N 1
ATOM 721 C CA . PRO A 1 90 ? -8.492 -1.965 1.866 1.00 88.56 90 PRO A CA 1
ATOM 722 C C . PRO A 1 90 ? -9.424 -1.307 0.837 1.00 88.56 90 PRO A C 1
ATOM 724 O O . PRO A 1 90 ? -9.674 -1.868 -0.223 1.00 88.56 90 PRO A O 1
ATOM 727 N N . GLY A 1 91 ? -9.971 -0.129 1.148 1.00 88.94 91 GLY A N 1
ATOM 728 C CA . GLY A 1 91 ? -10.875 0.620 0.274 1.00 88.94 91 GLY A CA 1
ATOM 729 C C . GLY A 1 91 ? -10.207 1.706 -0.572 1.00 88.94 91 GLY A C 1
ATOM 730 O O . GLY A 1 91 ? -10.924 2.477 -1.204 1.00 88.94 91 GLY A O 1
ATOM 731 N N . ASP A 1 92 ? -8.876 1.830 -0.557 1.00 88.94 92 ASP A N 1
ATOM 732 C CA . ASP A 1 92 ? -8.190 2.853 -1.352 1.00 88.94 92 ASP A CA 1
ATOM 733 C C . ASP A 1 92 ? -7.983 2.381 -2.801 1.00 88.94 92 ASP A C 1
ATOM 735 O O . ASP A 1 92 ? -7.093 1.585 -3.101 1.00 88.94 92 ASP A O 1
ATOM 739 N N . ALA A 1 93 ? -8.811 2.901 -3.711 1.00 91.88 93 ALA A N 1
ATOM 740 C CA . ALA A 1 93 ? -8.738 2.610 -5.141 1.00 91.88 93 ALA A CA 1
ATOM 741 C C . ALA A 1 93 ? -7.402 3.042 -5.772 1.00 91.88 93 ALA A C 1
ATOM 743 O O . ALA A 1 93 ? -6.916 2.385 -6.692 1.00 91.88 93 ALA A O 1
ATOM 744 N N . THR A 1 94 ? -6.774 4.102 -5.253 1.00 92.88 94 THR A N 1
ATOM 745 C CA . THR A 1 94 ? -5.547 4.653 -5.844 1.00 92.88 94 THR A CA 1
ATOM 746 C C . THR A 1 94 ? -4.370 3.686 -5.731 1.00 92.88 94 THR A C 1
ATOM 748 O O . THR A 1 94 ? -3.575 3.571 -6.661 1.00 92.88 94 THR A O 1
ATOM 751 N N . LEU A 1 95 ? -4.291 2.917 -4.639 1.00 93.62 95 LEU A N 1
ATOM 752 C CA . LEU A 1 95 ? -3.263 1.888 -4.456 1.00 93.62 95 LEU A CA 1
ATOM 753 C C . LEU A 1 95 ? -3.384 0.766 -5.495 1.00 93.62 95 LEU A C 1
ATOM 755 O O . LEU A 1 95 ? -2.374 0.302 -6.027 1.00 93.62 95 LEU A O 1
ATOM 759 N N . TYR A 1 96 ? -4.611 0.354 -5.825 1.00 94.12 96 TYR A N 1
ATOM 760 C CA . TYR A 1 96 ? -4.854 -0.649 -6.862 1.00 94.12 96 TYR A CA 1
ATOM 761 C C . TYR A 1 96 ? -4.475 -0.136 -8.252 1.00 94.12 96 TYR A C 1
ATOM 763 O O . TYR A 1 96 ? -3.849 -0.868 -9.020 1.00 94.12 96 TYR A O 1
ATOM 771 N N . GLU A 1 97 ? -4.795 1.123 -8.560 1.00 93.44 97 GLU A N 1
ATOM 772 C CA . GLU A 1 97 ? -4.408 1.759 -9.821 1.00 93.44 97 GLU A CA 1
ATOM 773 C C . GLU A 1 97 ? -2.885 1.824 -9.964 1.00 93.44 97 GLU A C 1
ATOM 775 O O . GLU A 1 97 ? -2.343 1.319 -10.948 1.00 93.44 97 GLU A O 1
ATOM 780 N N . MET A 1 98 ? -2.176 2.347 -8.959 1.00 92.69 98 MET A N 1
ATOM 781 C CA . MET A 1 98 ? -0.711 2.439 -8.969 1.00 92.69 98 MET A CA 1
ATOM 782 C C . MET A 1 98 ? -0.054 1.061 -9.122 1.00 92.69 98 MET A C 1
ATOM 784 O O . MET A 1 98 ? 0.838 0.873 -9.954 1.00 92.69 98 MET A O 1
ATOM 788 N N . LYS A 1 99 ? -0.547 0.060 -8.378 1.00 93.06 99 LYS A N 1
ATOM 789 C CA . LYS A 1 99 ? -0.079 -1.325 -8.488 1.00 93.06 99 LYS A CA 1
ATOM 790 C C . LYS A 1 99 ? -0.312 -1.893 -9.887 1.00 93.06 99 LYS A C 1
ATOM 792 O O . LYS A 1 99 ? 0.582 -2.537 -10.434 1.00 93.06 99 LYS A O 1
ATOM 797 N N . SER A 1 100 ? -1.477 -1.640 -10.482 1.00 91.88 100 SER A N 1
ATOM 798 C CA . SER A 1 100 ? -1.801 -2.110 -11.833 1.00 91.88 100 SER A CA 1
ATOM 799 C C . SER A 1 100 ? -0.868 -1.512 -12.890 1.00 91.88 100 SER A C 1
ATOM 801 O O . SER A 1 100 ? -0.335 -2.253 -13.712 1.00 91.88 100 SER A O 1
ATOM 803 N N . GLN A 1 101 ? -0.583 -0.209 -12.813 1.00 91.25 101 GLN A N 1
ATOM 804 C CA . GLN A 1 101 ? 0.315 0.482 -13.741 1.00 91.25 101 GLN A CA 1
ATOM 805 C C . GLN A 1 101 ? 1.724 -0.110 -13.693 1.00 91.25 101 GLN A C 1
ATOM 807 O O . GLN A 1 101 ? 2.294 -0.451 -14.727 1.00 91.25 101 GLN A O 1
ATOM 812 N N . VAL A 1 102 ? 2.260 -0.318 -12.488 1.00 91.06 102 VAL A N 1
ATOM 813 C CA . VAL A 1 102 ? 3.584 -0.925 -12.309 1.00 91.06 102 VAL A CA 1
ATOM 814 C C . VAL A 1 102 ? 3.634 -2.368 -12.809 1.00 91.06 102 VAL A C 1
ATOM 816 O O . VAL A 1 102 ? 4.627 -2.772 -13.415 1.00 91.06 102 VAL A O 1
ATOM 819 N N . LEU A 1 103 ? 2.582 -3.157 -12.579 1.00 89.69 103 LEU A N 1
ATOM 820 C CA . LEU A 1 103 ? 2.511 -4.532 -13.078 1.00 89.69 103 LEU A CA 1
ATOM 821 C C . LEU A 1 103 ? 2.481 -4.586 -14.610 1.00 89.69 103 LEU A C 1
ATOM 823 O O . LEU A 1 103 ? 3.145 -5.445 -15.191 1.00 89.69 103 LEU A O 1
ATOM 827 N N . LEU A 1 104 ? 1.778 -3.654 -15.260 1.00 87.88 104 LEU A N 1
ATOM 828 C CA . LEU A 1 104 ? 1.801 -3.516 -16.717 1.00 87.88 104 LEU A CA 1
ATOM 829 C C . LEU A 1 104 ? 3.206 -3.157 -17.213 1.00 87.88 104 LEU A C 1
ATOM 831 O O . LEU A 1 104 ? 3.727 -3.842 -18.089 1.00 87.88 104 LEU A O 1
ATOM 835 N N . SER A 1 105 ? 3.864 -2.168 -16.598 1.00 84.75 105 SER A N 1
ATOM 836 C CA . SER A 1 105 ? 5.237 -1.787 -16.961 1.00 84.75 105 SER A CA 1
ATOM 837 C C . SER A 1 105 ? 6.244 -2.926 -16.772 1.00 84.75 105 SER A C 1
ATOM 839 O O . SER A 1 105 ? 7.171 -3.074 -17.566 1.00 84.75 105 SER A O 1
ATOM 841 N N . LEU A 1 106 ? 6.070 -3.760 -15.742 1.00 84.12 106 LEU A N 1
ATOM 842 C CA . LEU A 1 106 ? 6.876 -4.967 -15.567 1.00 84.12 106 LEU A CA 1
ATOM 843 C C . LEU A 1 106 ? 6.636 -5.957 -16.711 1.00 84.12 106 LEU A C 1
ATOM 845 O O . LEU A 1 106 ? 7.597 -6.447 -17.296 1.00 84.12 106 LEU A O 1
ATOM 849 N N . HIS A 1 107 ? 5.380 -6.237 -17.056 1.00 77.50 107 HIS A N 1
ATOM 850 C CA . HIS A 1 107 ? 5.046 -7.191 -18.114 1.00 77.50 107 HIS A CA 1
ATOM 851 C C . HIS A 1 107 ? 5.521 -6.730 -19.503 1.00 77.50 107 HIS A C 1
ATOM 853 O O . HIS A 1 107 ? 5.977 -7.555 -20.289 1.00 77.50 107 HIS A O 1
ATOM 859 N N . GLU A 1 108 ? 5.497 -5.423 -19.781 1.00 63.34 108 GLU A N 1
ATOM 860 C CA . GLU A 1 108 ? 6.066 -4.823 -20.999 1.00 63.34 108 GLU A CA 1
ATOM 861 C C . GLU A 1 108 ? 7.602 -4.810 -21.028 1.00 63.34 108 GLU A C 1
ATOM 863 O O . GLU A 1 108 ? 8.191 -4.755 -22.106 1.00 63.34 108 GLU A O 1
ATOM 868 N N . MET A 1 109 ? 8.275 -4.917 -19.877 1.00 58.91 109 MET A N 1
ATOM 869 C CA . MET A 1 109 ? 9.738 -5.042 -19.816 1.00 58.91 109 MET A CA 1
ATOM 870 C C . MET A 1 109 ? 10.220 -6.480 -20.083 1.00 58.91 109 MET A C 1
ATOM 872 O O . MET A 1 109 ? 11.298 -6.681 -20.641 1.00 58.91 109 MET A O 1
ATOM 876 N N . PHE A 1 110 ? 9.407 -7.490 -19.754 1.00 57.59 110 PHE A N 1
ATOM 877 C CA . PHE A 1 110 ? 9.731 -8.911 -19.933 1.00 57.59 110 PHE A CA 1
ATOM 878 C C . PHE A 1 110 ? 9.332 -9.627 -21.257 1.00 57.59 110 PHE A C 1
ATOM 880 O O . PHE A 1 110 ? 9.582 -10.833 -21.323 1.00 57.59 110 PHE A O 1
ATOM 887 N N . PRO A 1 111 ? 8.834 -9.007 -22.355 1.00 56.59 111 PRO A N 1
ATOM 888 C CA . PRO A 1 111 ? 8.589 -9.732 -23.610 1.00 56.59 111 PRO A CA 1
ATOM 889 C C . PRO A 1 111 ? 9.877 -10.283 -24.234 1.00 56.59 111 PRO A C 1
ATOM 891 O O . PRO A 1 111 ? 9.864 -11.327 -24.881 1.00 56.59 111 PRO A O 1
ATOM 894 N N . ALA A 1 112 ? 11.006 -9.599 -24.017 1.00 51.62 112 ALA A N 1
ATOM 895 C CA . ALA A 1 112 ? 12.285 -9.936 -24.638 1.00 51.62 112 ALA A CA 1
ATOM 896 C C . ALA A 1 112 ? 12.933 -11.215 -24.075 1.00 51.62 112 ALA A C 1
ATOM 898 O O . ALA A 1 112 ? 13.753 -11.827 -24.748 1.00 51.62 112 ALA A O 1
ATOM 899 N N . VAL A 1 113 ? 12.571 -11.637 -22.857 1.00 55.56 113 VAL A N 1
ATOM 900 C CA . VAL A 1 113 ? 13.204 -12.785 -22.176 1.00 55.56 113 VAL A CA 1
ATOM 901 C C . VAL A 1 113 ? 12.498 -14.111 -22.493 1.00 55.56 113 VAL A C 1
ATOM 903 O O . VAL A 1 113 ? 13.057 -15.175 -22.257 1.00 55.56 113 V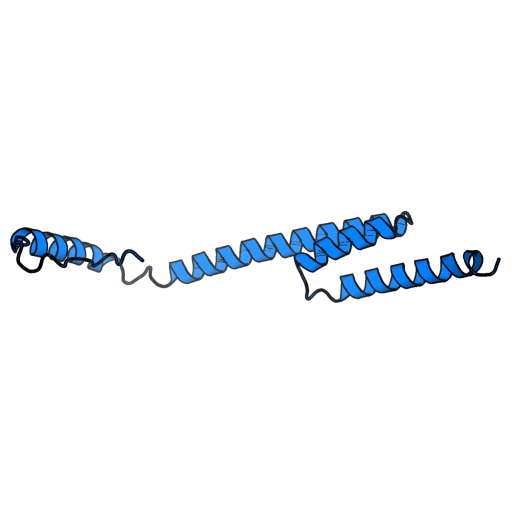AL A O 1
ATOM 906 N N . HIS A 1 114 ? 11.279 -14.081 -23.036 1.00 52.19 114 HIS A N 1
ATOM 907 C CA . HIS A 1 114 ? 10.530 -15.292 -23.416 1.00 52.19 114 HIS A CA 1
ATOM 908 C C . HIS A 1 114 ? 10.599 -15.621 -24.913 1.00 52.19 114 HIS A C 1
ATOM 910 O O . HIS A 1 114 ? 10.098 -16.661 -25.327 1.00 52.19 114 HIS A O 1
ATOM 916 N N . ALA A 1 115 ? 11.218 -14.756 -25.720 1.00 55.84 115 ALA A N 1
ATOM 917 C CA . ALA A 1 115 ? 11.335 -14.920 -27.169 1.00 55.84 115 ALA A CA 1
ATOM 918 C C . ALA A 1 115 ? 12.706 -15.466 -27.631 1.00 55.84 115 ALA A C 1
ATOM 920 O O . ALA A 1 115 ? 13.027 -15.338 -28.812 1.00 55.84 115 ALA A O 1
ATOM 921 N N . ALA A 1 116 ? 13.510 -16.036 -26.723 1.00 45.06 116 ALA A N 1
ATOM 922 C CA . ALA A 1 116 ? 14.835 -16.601 -27.005 1.00 45.06 116 ALA A CA 1
ATOM 923 C C . ALA A 1 116 ? 14.858 -18.126 -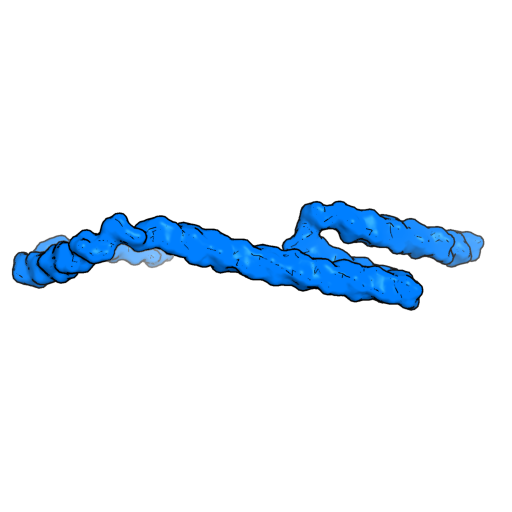26.846 1.00 45.06 116 ALA A C 1
ATOM 925 O O . ALA A 1 116 ? 14.236 -18.622 -25.878 1.00 45.06 116 ALA A O 1
#

Secondary structure (DSSP, 8-state):
---------TTS---HHHHHHHHHHHHHTGGG-TTSHHHHHHHHHHHHHHHHHHHHHHHHHHHHHHHHHHHTT-HHHHHHHHHHHHHH-TT-HHHHHHHHHHHHHHHHHSGGGS--

Sequence (116 aa):
MASFGWKRRIGEKVSKATSQQFEAEAADEKDAAENEDGNWLQASKRRKETLQEGCKQRSQQLKDEGAQLAENKRYKEAIQKWDEALQLTPGDATLYEMKSQVLLSLHEMFPAVHAA

Radius of gyration: 30.18 Å; chains: 1; bounding box: 44×49×84 Å

pLDDT: mean 74.5, std 17.37, range [41.94, 96.38]

Organism: Mus musculus (NCBI:txid10090)